Protein AF-R9KQ04-F1 (afdb_monomer)

Sequence (114 aa):
MGREFDDGAHILYVNEKYRGESEIGKLMHDFSCTNADDMNFSLMAERTKYLKEDQEGVQEMSKILEDLRNETDLAARTEIARFLLMEDFSYEKIAEGTKLPIEYIEELAGKDIF

pLDDT: mean 88.22, std 10.72, range [42.66, 96.81]

Radius of gyration: 23.92 Å; Cα contacts (8 Å, |Δi|>4): 82; chains: 1; bounding box: 55×25×56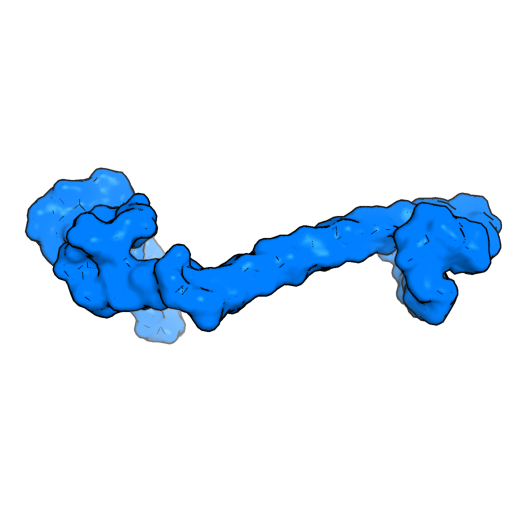 Å

Solvent-accessible surface area (backbone atoms only — not comparable to full-atom values): 6818 Å² total; per-residue (Å²): 131,86,80,81,62,96,77,83,65,86,83,79,91,75,70,69,83,46,74,50,94,49,73,70,17,44,49,32,44,39,78,72,50,86,53,38,90,78,38,78,50,66,73,58,17,54,54,46,36,36,46,68,71,33,72,68,32,34,47,57,54,48,46,55,55,51,51,53,50,52,50,53,52,48,52,53,33,49,50,52,40,52,56,42,53,76,69,70,53,55,61,69,59,42,19,66,76,47,71,45,58,55,70,56,51,53,51,54,69,69,50,76,95,123

Mean predicted aligned error: 9.77 Å

Nearest PDB structures (foldseek):
  2r0q-assembly1_F  TM=9.379E-01  e=3.843E+00  Staphylococcus aureus
  7bhy-assembly1_A  TM=5.920E-01  e=1.624E+00  Bacillus subtilis subsp. subtilis str. 168
  3frw-assembly2_D  TM=6.414E-01  e=2.884E+00  Blautia obeum ATCC 29174
  3g1c-assembly1_A-2  TM=5.516E-01  e=6.824E+00  Lachnospira eligens ATCC 27750

Secondary structure (DSSP, 8-state):
-PPP-TTS-------TT---SSHHHHHHHHHH---GGG-S-HHHHHHHHHHHHSHHHHHHHHHHHHHHHHHHHHHHHHHHHHHHHHTT--HHHHHHHHT--HHHHHHHHHS---

Foldseek 3Di:
DDDDPPPPDDDDDDDLPQCDPDPVNLVSVLVPDQALVPHDDVVSSVLSCCLPPNPVNVVVVVVVVVVVVVVVLVVVLLVQLVVVVVVVDDLVVSCVVSVNDSVVSVVSVVPDPD

Structure (mmCIF, N/CA/C/O backbone):
data_AF-R9KQ04-F1
#
_entry.id   AF-R9KQ04-F1
#
loop_
_atom_site.group_PDB
_atom_site.id
_atom_site.type_symbol
_atom_site.label_atom_id
_atom_site.label_alt_id
_atom_site.label_comp_id
_atom_site.label_asym_id
_atom_site.label_entity_id
_atom_site.label_seq_id
_atom_site.pdbx_PDB_ins_code
_atom_site.Cartn_x
_atom_site.Cartn_y
_atom_site.Cartn_z
_atom_site.occupancy
_atom_site.B_iso_or_equiv
_atom_site.auth_seq_id
_atom_site.auth_comp_id
_atom_site.auth_asym_id
_atom_site.auth_atom_id
_atom_site.pdbx_PDB_model_num
ATOM 1 N N . MET A 1 1 ? -33.933 12.713 -4.251 1.00 45.41 1 MET A N 1
ATOM 2 C CA . MET A 1 1 ? -33.802 11.460 -3.479 1.00 45.41 1 MET A CA 1
ATOM 3 C C . MET A 1 1 ? -32.961 10.495 -4.292 1.00 45.41 1 MET A C 1
ATOM 5 O O . MET A 1 1 ? -33.133 10.474 -5.506 1.00 45.41 1 MET A O 1
ATOM 9 N N . GLY A 1 2 ? -32.006 9.811 -3.653 1.00 56.38 2 GLY A N 1
ATOM 10 C CA . GLY A 1 2 ? -31.110 8.860 -4.317 1.00 56.38 2 GLY A CA 1
ATOM 11 C C . GLY A 1 2 ? -31.903 7.698 -4.907 1.00 56.38 2 GLY A C 1
ATOM 12 O O . GLY A 1 2 ? -32.819 7.197 -4.264 1.00 56.38 2 GLY A O 1
ATOM 13 N N . ARG A 1 3 ? -31.601 7.340 -6.156 1.00 62.09 3 ARG A N 1
ATOM 14 C CA . ARG A 1 3 ? -32.180 6.176 -6.828 1.00 62.09 3 ARG A CA 1
ATOM 15 C C . ARG A 1 3 ? -31.533 4.935 -6.208 1.00 62.09 3 ARG A C 1
ATOM 17 O O . ARG A 1 3 ? -30.311 4.912 -6.085 1.00 62.09 3 ARG A O 1
ATOM 24 N N . GLU A 1 4 ? -32.334 3.968 -5.782 1.00 65.69 4 GLU A N 1
ATOM 25 C CA . GLU A 1 4 ? -31.822 2.703 -5.252 1.00 65.69 4 GLU A CA 1
ATOM 26 C C . GLU A 1 4 ? -31.037 1.982 -6.355 1.00 65.69 4 GLU A C 1
ATOM 28 O O . GLU A 1 4 ? -31.469 1.940 -7.513 1.00 65.69 4 GLU A O 1
ATOM 33 N N . PHE A 1 5 ? -29.854 1.478 -6.008 1.00 67.81 5 PHE A N 1
ATOM 34 C CA . PHE A 1 5 ? -29.176 0.493 -6.833 1.00 67.81 5 PHE A CA 1
ATOM 35 C C . PHE A 1 5 ? -29.941 -0.812 -6.589 1.00 67.81 5 PHE A C 1
ATOM 37 O O . PHE A 1 5 ? -30.029 -1.279 -5.460 1.00 67.81 5 PHE A O 1
ATOM 44 N N . ASP A 1 6 ? -30.607 -1.339 -7.615 1.00 70.06 6 ASP A N 1
ATOM 45 C CA . ASP A 1 6 ? -31.422 -2.568 -7.554 1.00 70.06 6 ASP A CA 1
ATOM 46 C C . ASP A 1 6 ? -30.524 -3.823 -7.485 1.00 70.06 6 ASP A C 1
ATOM 48 O O . ASP A 1 6 ? -30.696 -4.798 -8.210 1.00 70.06 6 ASP A O 1
ATOM 52 N N . ASP A 1 7 ? -29.472 -3.748 -6.667 1.00 82.94 7 ASP A N 1
ATOM 53 C CA . ASP A 1 7 ? -28.453 -4.772 -6.439 1.00 82.94 7 ASP A CA 1
ATOM 54 C C . ASP A 1 7 ? -28.565 -5.393 -5.035 1.00 82.94 7 ASP A C 1
ATOM 56 O O . ASP A 1 7 ? -27.773 -6.260 -4.665 1.00 82.94 7 ASP A O 1
ATOM 60 N N . GLY A 1 8 ? -29.562 -4.969 -4.249 1.00 75.56 8 GLY A N 1
ATOM 61 C CA . GLY A 1 8 ? -29.762 -5.406 -2.869 1.00 75.56 8 GLY A CA 1
ATOM 62 C C . GLY A 1 8 ? -28.788 -4.776 -1.868 1.00 75.56 8 GLY A C 1
ATOM 63 O O . GLY A 1 8 ? -28.790 -5.171 -0.700 1.00 75.56 8 GLY A O 1
ATOM 64 N N . ALA A 1 9 ? -27.967 -3.805 -2.281 1.00 77.06 9 ALA A N 1
ATOM 65 C CA . ALA A 1 9 ? -27.077 -3.084 -1.386 1.00 77.06 9 ALA A CA 1
ATOM 66 C C . ALA A 1 9 ? -27.795 -1.900 -0.721 1.00 77.06 9 ALA A C 1
ATOM 68 O O . ALA A 1 9 ? -28.382 -1.029 -1.362 1.00 77.06 9 ALA A O 1
ATOM 69 N N . HIS A 1 10 ? -27.680 -1.812 0.603 1.00 76.88 10 HIS A N 1
ATOM 70 C CA . HIS A 1 10 ? -28.123 -0.646 1.364 1.00 76.88 10 HIS A CA 1
ATOM 71 C C . HIS A 1 10 ? -26.932 0.293 1.598 1.00 76.88 10 HIS A C 1
ATOM 73 O O . HIS A 1 10 ? -26.172 0.126 2.551 1.00 76.88 10 HIS A O 1
ATOM 79 N N . ILE A 1 11 ? -26.752 1.276 0.709 1.00 78.06 11 ILE A N 1
ATOM 80 C CA . ILE A 1 11 ? -25.636 2.234 0.772 1.00 78.06 11 ILE A CA 1
ATOM 81 C C . ILE A 1 11 ? -26.030 3.441 1.632 1.00 78.06 11 ILE A C 1
ATOM 83 O O . ILE A 1 11 ? -26.932 4.206 1.284 1.00 78.06 11 ILE A O 1
ATOM 87 N N . LEU A 1 12 ? -25.324 3.643 2.748 1.00 73.88 12 LEU A N 1
ATOM 88 C CA . LEU A 1 12 ? -25.474 4.815 3.611 1.00 73.88 12 LEU A CA 1
ATOM 89 C C . LEU A 1 12 ? -24.355 5.821 3.329 1.00 73.88 12 LEU A C 1
ATOM 91 O O . LEU A 1 12 ? -23.179 5.530 3.535 1.00 73.88 12 LEU A O 1
ATOM 95 N N . TYR A 1 13 ? -24.728 7.027 2.902 1.00 75.44 13 TYR A N 1
ATOM 96 C CA . TYR A 1 13 ? -23.793 8.142 2.774 1.00 75.44 13 TYR A CA 1
ATOM 97 C C . TYR A 1 13 ? -23.705 8.880 4.104 1.00 75.44 13 TYR A C 1
ATOM 99 O O . TYR A 1 13 ? -24.678 9.488 4.554 1.00 75.44 13 TYR A O 1
ATOM 107 N N . VAL A 1 14 ? -22.534 8.825 4.732 1.00 74.69 14 VAL A N 1
ATOM 108 C CA . VAL A 1 14 ? -22.279 9.453 6.029 1.00 74.69 14 VAL A CA 1
ATOM 109 C C . VAL A 1 14 ? -21.201 10.513 5.862 1.00 74.69 14 VAL A C 1
ATOM 111 O O . VAL A 1 14 ? -20.213 10.303 5.166 1.00 74.69 14 VAL A O 1
ATOM 114 N N . ASN A 1 15 ? -21.412 11.669 6.488 1.00 78.69 15 ASN A N 1
ATOM 115 C CA . ASN A 1 15 ? -20.414 12.727 6.538 1.00 78.69 15 ASN A CA 1
ATOM 116 C C . ASN A 1 15 ? -19.342 12.363 7.570 1.00 78.69 15 ASN A C 1
ATOM 118 O O . ASN A 1 15 ? -19.634 12.280 8.767 1.00 78.69 15 ASN A O 1
ATOM 122 N N . GLU A 1 16 ? -18.102 12.217 7.116 1.00 73.75 16 GLU A N 1
ATOM 123 C CA . GLU A 1 16 ? -16.959 11.866 7.948 1.00 73.75 16 GLU A CA 1
ATOM 124 C C . GLU A 1 16 ? -16.581 12.966 8.936 1.00 73.75 16 GLU A C 1
ATOM 126 O O . GLU A 1 16 ? -15.778 12.703 9.819 1.00 73.75 16 GLU A O 1
ATOM 131 N N . LYS A 1 17 ? -17.120 14.188 8.817 1.00 82.69 17 LYS A N 1
ATOM 1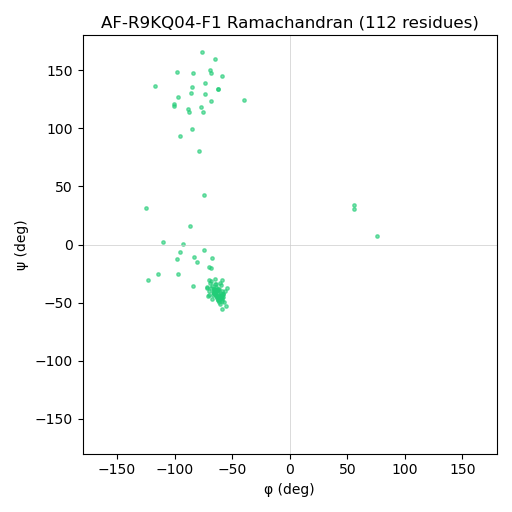32 C CA . LYS A 1 17 ? -16.894 15.305 9.757 1.00 82.69 17 LYS A CA 1
ATOM 133 C C . LYS A 1 17 ? -17.797 15.261 10.980 1.00 82.69 17 LYS A C 1
ATOM 135 O O . LYS A 1 17 ? -17.605 16.041 11.912 1.00 82.69 17 LYS A O 1
ATOM 140 N N . TYR A 1 18 ? -18.808 14.397 10.984 1.00 82.06 18 TYR A N 1
ATOM 141 C CA . TYR A 1 18 ? -19.680 14.259 12.138 1.00 82.06 18 TYR A CA 1
ATOM 142 C C . TYR A 1 18 ? -18.902 13.639 13.309 1.00 82.06 18 TYR A C 1
ATOM 144 O O . TYR A 1 18 ? -18.298 12.576 13.182 1.00 82.06 18 TYR A O 1
ATOM 152 N N . ARG A 1 19 ? -18.884 14.332 14.450 1.00 81.62 19 ARG A N 1
ATOM 153 C CA . ARG A 1 19 ? -18.166 13.944 15.680 1.00 81.62 19 ARG A CA 1
ATOM 154 C C . ARG A 1 19 ? -19.107 13.889 16.890 1.00 81.62 19 ARG A C 1
ATOM 156 O O . ARG A 1 19 ? -18.720 14.253 17.989 1.00 81.62 19 ARG A O 1
ATOM 163 N N . GLY A 1 20 ? -20.377 13.543 16.676 1.00 82.75 20 GLY A N 1
ATOM 164 C CA . GLY A 1 20 ? -21.339 13.436 17.776 1.00 82.75 20 GLY A CA 1
ATOM 165 C C . GLY A 1 20 ? -21.157 12.166 18.612 1.00 82.75 20 GLY A C 1
ATOM 166 O O . GLY A 1 20 ? -20.545 11.204 18.169 1.00 82.75 20 GLY A O 1
ATOM 167 N N . GLU A 1 21 ? -21.782 12.131 19.788 1.00 88.25 21 GLU A N 1
ATOM 168 C CA . GLU A 1 21 ? -21.658 11.034 20.771 1.00 88.25 21 GLU A CA 1
ATOM 169 C C . GLU A 1 21 ? -22.403 9.738 20.400 1.00 88.25 21 GLU A C 1
ATOM 171 O O . GLU A 1 21 ? -22.333 8.734 21.108 1.00 88.25 21 GLU A O 1
ATOM 176 N N . SER A 1 22 ? -23.162 9.743 19.303 1.00 90.69 22 SER A N 1
ATOM 177 C CA . SER A 1 22 ? -23.817 8.533 18.794 1.00 90.69 22 SER A CA 1
ATOM 178 C C . SER A 1 22 ? -22.794 7.491 18.327 1.00 90.69 22 SER A C 1
ATOM 180 O O . SER A 1 22 ? -21.690 7.849 17.924 1.00 90.69 22 SER A O 1
ATOM 182 N N . GLU A 1 23 ? -23.202 6.226 18.242 1.00 90.50 23 GLU A N 1
ATOM 183 C CA . GLU A 1 23 ? -22.351 5.141 17.729 1.00 90.50 23 GLU A CA 1
ATOM 184 C C . GLU A 1 23 ? -21.780 5.435 16.333 1.00 90.50 23 GLU A C 1
ATOM 186 O O . GLU A 1 23 ? -20.609 5.170 16.078 1.00 90.50 23 GLU A O 1
ATOM 191 N N . ILE A 1 24 ? -22.558 6.072 15.447 1.00 88.88 24 ILE A N 1
ATOM 192 C CA . ILE A 1 24 ? -22.052 6.474 14.127 1.00 88.88 24 ILE A CA 1
ATOM 193 C C . ILE A 1 24 ? -20.988 7.574 14.226 1.00 88.88 24 ILE A C 1
ATOM 195 O O . ILE A 1 24 ? -20.028 7.570 13.466 1.00 88.88 24 ILE A O 1
ATOM 199 N N . GLY A 1 25 ? -21.116 8.501 15.175 1.00 89.81 25 GLY A N 1
ATOM 200 C CA . GLY A 1 25 ? -20.129 9.560 15.385 1.00 89.81 25 GLY A CA 1
ATOM 201 C C . GLY A 1 25 ? -18.832 9.044 16.007 1.00 89.81 25 GLY A C 1
ATOM 202 O O . GLY A 1 25 ? -17.757 9.440 15.558 1.00 89.81 25 GLY A O 1
ATOM 203 N N . LYS A 1 26 ? -18.917 8.079 16.931 1.00 92.62 26 LYS A N 1
ATOM 204 C CA . LYS A 1 26 ? -17.757 7.317 17.424 1.00 92.62 26 LYS A CA 1
ATOM 205 C C . LYS A 1 26 ? -17.083 6.517 16.308 1.00 92.62 26 LYS A C 1
ATOM 207 O O . LYS A 1 26 ? -15.863 6.476 16.227 1.00 92.62 26 LYS A O 1
ATOM 212 N N . LEU A 1 27 ? -17.867 5.938 15.397 1.00 91.62 27 LEU A N 1
ATOM 213 C CA . LEU A 1 27 ? -17.320 5.191 14.265 1.00 91.62 27 LEU A CA 1
ATOM 214 C C . LEU A 1 27 ? -16.579 6.130 13.303 1.00 91.62 27 LEU A C 1
ATOM 216 O O . LEU A 1 27 ? -15.478 5.823 12.858 1.00 91.62 27 LEU A O 1
ATOM 220 N N . MET A 1 28 ? -17.156 7.301 13.014 1.00 91.12 28 MET A N 1
ATOM 221 C CA . MET A 1 28 ? -16.498 8.328 12.197 1.00 91.12 28 MET A CA 1
ATOM 222 C C . MET A 1 28 ? -15.235 8.884 12.866 1.00 91.12 28 MET A C 1
ATOM 224 O O . MET A 1 28 ? -14.277 9.214 12.167 1.00 91.12 28 MET A O 1
ATOM 228 N N . HIS A 1 29 ? -15.211 8.983 14.200 1.00 92.19 29 HIS A N 1
ATOM 229 C CA . HIS A 1 29 ? -13.992 9.288 14.946 1.00 92.19 29 HIS A CA 1
ATOM 230 C C . HIS A 1 29 ? -12.915 8.232 14.670 1.00 92.19 29 HIS A C 1
ATOM 232 O O . HIS A 1 29 ? -11.841 8.587 14.181 1.00 92.19 29 HIS A O 1
ATOM 238 N N . ASP A 1 30 ? -13.226 6.955 14.899 1.00 93.25 30 ASP A N 1
ATOM 239 C CA . ASP A 1 30 ? -12.268 5.852 14.786 1.00 93.25 30 ASP A CA 1
ATOM 240 C C . ASP A 1 30 ? -11.708 5.703 13.368 1.00 93.25 30 ASP A C 1
ATOM 242 O O . ASP A 1 30 ? -10.506 5.515 13.212 1.00 93.25 30 ASP A O 1
ATOM 246 N N . PHE A 1 31 ? -12.524 5.894 12.324 1.00 90.12 31 PHE A N 1
ATOM 247 C CA . PHE A 1 31 ? -12.038 5.906 10.936 1.00 90.12 31 PHE A CA 1
ATOM 248 C C . PHE A 1 31 ? -10.979 6.981 10.659 1.00 90.12 31 PHE A C 1
ATOM 250 O O . PHE A 1 31 ? -10.129 6.796 9.790 1.00 90.12 31 PHE A O 1
ATOM 257 N N . SER A 1 32 ? -11.033 8.108 11.371 1.00 88.56 32 SER A N 1
ATOM 258 C CA . SER A 1 32 ? -10.045 9.187 11.259 1.00 88.56 32 SER A CA 1
ATOM 259 C C . SER A 1 32 ? -8.924 9.109 12.297 1.00 88.56 32 SER A C 1
ATOM 261 O O . SER A 1 32 ? -7.985 9.903 12.239 1.00 88.56 32 SER A O 1
ATOM 263 N N . CYS A 1 33 ? -9.018 8.187 13.256 1.00 91.31 33 CYS A N 1
ATOM 264 C CA . CYS A 1 33 ? -8.081 8.096 14.360 1.00 91.31 33 CYS A CA 1
ATOM 265 C C . CYS A 1 33 ? -6.848 7.284 13.952 1.00 91.31 33 CYS A C 1
ATOM 267 O O . CYS A 1 33 ? -6.933 6.238 13.308 1.00 91.31 33 CYS A O 1
ATOM 269 N N . THR A 1 34 ? -5.664 7.775 14.310 1.00 91.12 34 THR A N 1
ATOM 270 C CA . THR A 1 34 ? -4.408 7.099 13.978 1.00 91.12 34 THR A CA 1
ATOM 271 C C . THR A 1 34 ? -3.873 6.234 15.105 1.00 91.12 34 THR A C 1
ATOM 273 O O . THR A 1 34 ? -3.124 5.303 14.811 1.00 91.12 34 THR A O 1
ATOM 276 N N . ASN A 1 35 ? -4.234 6.549 16.345 1.00 94.31 35 ASN A N 1
ATOM 277 C CA . ASN A 1 35 ? -3.794 5.852 17.542 1.00 94.31 35 ASN A CA 1
ATOM 278 C C . ASN A 1 35 ? -4.860 4.836 17.967 1.00 94.31 35 ASN A C 1
ATOM 280 O O . ASN A 1 35 ? -6.023 5.199 18.121 1.00 94.31 35 ASN A O 1
ATOM 284 N N . ALA A 1 36 ? -4.468 3.576 18.148 1.00 94.94 36 ALA A N 1
ATOM 285 C CA . ALA A 1 36 ? -5.390 2.518 18.545 1.00 94.94 36 ALA A CA 1
ATOM 286 C C . ALA A 1 36 ? -5.963 2.741 19.954 1.00 94.94 36 ALA A C 1
ATOM 288 O O . ALA A 1 36 ? -7.132 2.439 20.183 1.00 94.94 36 ALA A O 1
ATOM 289 N N . ASP A 1 37 ? -5.174 3.312 20.868 1.00 96.12 37 ASP A N 1
ATOM 290 C CA . ASP A 1 37 ? -5.587 3.533 22.261 1.00 96.12 37 ASP A CA 1
ATOM 291 C C . ASP A 1 37 ? -6.672 4.616 22.401 1.00 96.12 37 ASP A C 1
ATOM 293 O O . ASP A 1 37 ? -7.393 4.648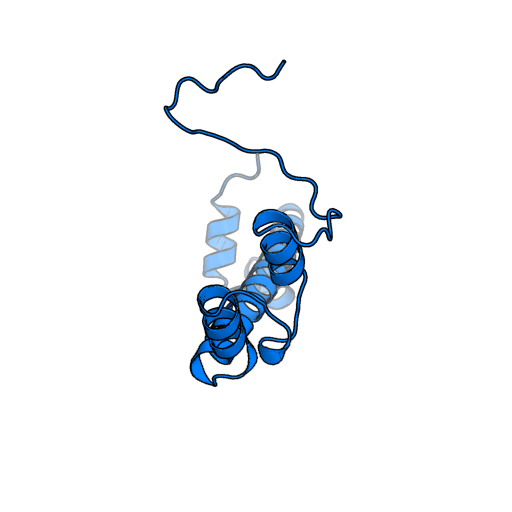 23.396 1.00 96.12 37 ASP A O 1
ATOM 297 N N . ASP A 1 38 ? -6.819 5.475 21.388 1.00 95.56 38 ASP A N 1
ATOM 298 C CA . ASP A 1 38 ? -7.817 6.547 21.362 1.00 95.56 38 ASP A CA 1
ATOM 299 C C . ASP A 1 38 ? -9.128 6.116 20.667 1.00 95.56 38 ASP A C 1
ATOM 301 O O . ASP A 1 38 ? -10.049 6.919 20.536 1.00 95.56 38 ASP A O 1
ATOM 305 N N . MET A 1 39 ? -9.234 4.871 20.184 1.00 95.81 39 MET A N 1
ATOM 306 C CA . MET A 1 39 ? -10.417 4.378 19.463 1.00 95.81 39 MET A CA 1
ATOM 307 C C . MET A 1 39 ? -11.531 3.889 20.400 1.00 95.81 39 MET A C 1
ATOM 309 O O . MET A 1 39 ? -11.287 3.326 21.464 1.00 95.81 39 MET A O 1
ATOM 313 N N . ASN A 1 40 ? -12.783 4.063 19.974 1.00 95.75 40 ASN A N 1
ATOM 314 C CA . ASN A 1 40 ? -13.977 3.681 20.729 1.00 95.75 40 ASN A CA 1
ATOM 315 C C . ASN A 1 40 ? -14.350 2.203 20.546 1.00 95.75 40 ASN A C 1
ATOM 317 O O . ASN A 1 40 ? -14.853 1.570 21.475 1.00 95.75 40 ASN A O 1
ATOM 321 N N . PHE A 1 41 ? -14.151 1.654 19.345 1.00 96.25 41 PHE A N 1
ATOM 322 C CA . PHE A 1 41 ? -14.521 0.285 18.999 1.00 96.25 41 PHE A CA 1
ATOM 323 C C . PHE A 1 41 ? -13.306 -0.638 19.047 1.00 96.25 41 PHE A C 1
ATOM 325 O O . PHE A 1 41 ? -12.357 -0.475 18.280 1.00 96.25 41 PHE A O 1
ATOM 332 N N . SER A 1 42 ? -13.371 -1.676 19.886 1.00 96.50 42 SER A N 1
ATOM 333 C CA . SER A 1 42 ? -12.270 -2.635 20.066 1.00 96.50 42 SER A CA 1
ATOM 334 C C . SER A 1 42 ? -11.832 -3.292 18.758 1.00 96.50 42 SER A C 1
ATOM 336 O O . SER A 1 42 ? -10.640 -3.403 18.508 1.00 96.50 42 SER A O 1
ATOM 338 N N . LEU A 1 43 ? -12.776 -3.639 17.876 1.00 95.44 43 LEU A N 1
ATOM 339 C CA . LEU A 1 43 ? -12.468 -4.210 16.562 1.00 95.44 43 LEU A CA 1
ATOM 340 C C . LEU A 1 43 ? -11.572 -3.282 15.721 1.00 95.44 43 LEU A C 1
ATOM 342 O O . LEU A 1 43 ? -10.628 -3.742 15.079 1.00 95.44 43 LEU A O 1
ATOM 346 N N . MET A 1 44 ? -11.861 -1.978 15.730 1.00 95.00 44 MET A N 1
ATOM 347 C CA . MET A 1 44 ? -11.062 -0.976 15.019 1.00 95.00 44 MET A CA 1
ATOM 348 C C . MET A 1 44 ? -9.699 -0.785 15.689 1.00 95.00 44 MET A C 1
ATOM 350 O O . MET A 1 44 ? -8.678 -0.754 14.998 1.00 95.00 44 MET A O 1
ATOM 354 N N . ALA A 1 45 ? -9.683 -0.710 17.022 1.00 96.81 45 ALA A N 1
ATOM 355 C CA . ALA A 1 45 ? -8.472 -0.546 17.819 1.00 96.81 45 ALA A CA 1
ATOM 356 C C . ALA A 1 45 ? -7.494 -1.711 17.605 1.00 96.81 45 ALA A C 1
ATOM 358 O O . ALA A 1 45 ? -6.337 -1.496 17.254 1.00 96.81 45 ALA A O 1
ATOM 359 N N . GLU A 1 46 ? -7.972 -2.950 17.733 1.00 96.19 46 GLU A N 1
ATOM 360 C CA . GLU A 1 46 ? -7.182 -4.171 17.558 1.00 96.19 46 GLU A CA 1
ATOM 361 C C . GLU A 1 46 ? -6.589 -4.257 16.151 1.00 96.19 46 GLU A C 1
ATOM 363 O O . GLU A 1 46 ? -5.390 -4.503 15.996 1.00 96.19 46 GLU A O 1
ATOM 368 N N . ARG A 1 47 ? -7.395 -3.993 15.112 1.00 94.81 47 ARG A N 1
ATOM 369 C CA . ARG A 1 47 ? -6.901 -4.025 13.730 1.00 94.81 47 ARG A CA 1
ATOM 370 C C . ARG A 1 47 ? -5.880 -2.920 13.468 1.00 94.81 47 ARG A C 1
ATOM 372 O O . ARG A 1 47 ? -4.877 -3.175 12.807 1.00 94.81 47 ARG A O 1
ATOM 379 N N . THR A 1 48 ? -6.110 -1.718 13.995 1.00 94.94 48 THR A N 1
ATOM 380 C CA . THR A 1 48 ? -5.175 -0.590 13.870 1.00 94.94 48 THR A CA 1
ATOM 381 C C . THR A 1 48 ? -3.857 -0.890 14.562 1.00 94.94 48 THR A C 1
ATOM 383 O O . THR A 1 48 ? -2.800 -0.657 13.980 1.00 94.94 48 THR A O 1
ATOM 386 N N . LYS A 1 49 ? -3.915 -1.456 15.768 1.00 95.38 49 LYS A N 1
ATOM 387 C CA . LYS A 1 49 ? -2.740 -1.857 16.533 1.00 95.38 49 LYS A CA 1
ATOM 388 C C . LYS A 1 49 ? -1.926 -2.909 15.793 1.00 95.38 49 LYS A C 1
ATOM 390 O O . LYS A 1 49 ? -0.727 -2.732 15.621 1.00 95.38 49 LYS A O 1
ATOM 395 N N . TYR A 1 50 ? -2.576 -3.951 15.277 1.00 95.00 50 TYR A N 1
ATOM 396 C CA . TYR A 1 50 ? -1.906 -4.952 14.448 1.00 95.00 50 TYR A CA 1
ATOM 397 C C . TYR A 1 50 ? -1.202 -4.303 13.245 1.00 95.00 50 TYR A C 1
ATOM 399 O O . TYR A 1 50 ? -0.003 -4.460 13.066 1.00 95.00 50 TYR A O 1
ATOM 407 N N . LEU A 1 51 ? -1.905 -3.493 12.453 1.00 92.38 51 LEU A N 1
ATOM 408 C CA . LEU A 1 51 ? -1.328 -2.918 11.231 1.00 92.38 51 LEU A CA 1
ATOM 409 C C . LEU A 1 51 ? -0.216 -1.880 11.478 1.00 92.38 51 LEU A C 1
ATOM 411 O O . LEU A 1 51 ? 0.543 -1.589 10.554 1.00 92.38 51 LEU A O 1
ATOM 415 N N . LYS A 1 52 ? -0.136 -1.282 12.674 1.00 90.62 52 LYS A N 1
ATOM 416 C CA . LYS A 1 52 ? 0.791 -0.171 12.967 1.00 90.62 52 LYS A CA 1
ATOM 417 C C . LYS A 1 52 ? 1.880 -0.479 1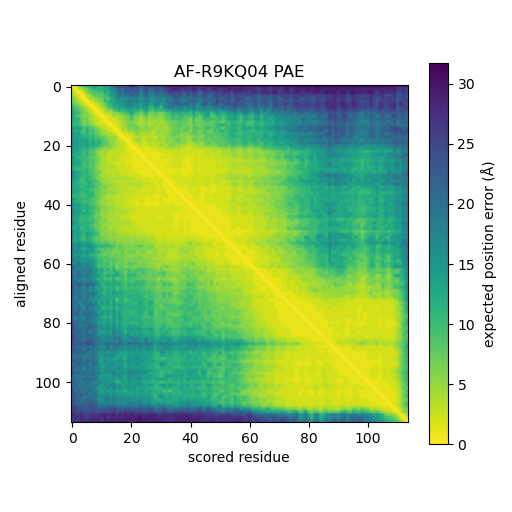3.987 1.00 90.62 52 LYS A C 1
ATOM 419 O O . LYS A 1 52 ? 2.907 0.192 13.966 1.00 90.62 52 LYS A O 1
ATOM 424 N N . GLU A 1 53 ? 1.657 -1.432 14.881 1.00 91.88 53 GLU A N 1
ATOM 425 C CA . GLU A 1 53 ? 2.554 -1.721 16.005 1.00 91.88 53 GLU A CA 1
ATOM 426 C C . GLU A 1 53 ? 3.038 -3.170 16.012 1.00 91.88 53 GLU A C 1
ATOM 428 O O . GLU A 1 53 ? 4.149 -3.434 16.471 1.00 91.88 53 GLU A O 1
ATOM 433 N N . ASP A 1 54 ? 2.235 -4.109 15.505 1.00 94.38 54 ASP A N 1
ATOM 434 C CA . ASP A 1 54 ? 2.661 -5.499 15.383 1.00 94.38 54 ASP A CA 1
ATOM 435 C C . ASP A 1 54 ? 3.672 -5.661 14.241 1.00 94.38 54 ASP A C 1
ATOM 437 O O . ASP A 1 54 ? 3.530 -5.077 13.166 1.00 94.38 54 ASP A O 1
ATOM 441 N N . GLN A 1 55 ? 4.712 -6.463 14.469 1.00 91.88 55 GLN A N 1
ATOM 442 C CA . GLN A 1 55 ? 5.801 -6.617 13.510 1.00 91.88 55 GLN A CA 1
ATOM 443 C C . GLN A 1 55 ? 5.324 -7.208 12.174 1.00 91.88 55 GLN A C 1
ATOM 445 O O . GLN A 1 55 ? 5.794 -6.768 11.124 1.00 91.88 55 GLN A O 1
ATOM 450 N N . GLU A 1 56 ? 4.409 -8.180 12.193 1.00 91.75 56 GLU A N 1
ATOM 451 C CA . GLU A 1 56 ? 3.885 -8.797 10.971 1.00 91.75 56 GLU A CA 1
ATOM 452 C C . GLU A 1 56 ? 2.973 -7.817 10.227 1.00 91.75 56 GLU A C 1
ATOM 454 O O . GLU A 1 56 ? 3.126 -7.615 9.019 1.00 91.75 56 GLU A O 1
ATOM 459 N N . GLY A 1 57 ? 2.089 -7.127 10.953 1.00 90.94 57 GLY A N 1
ATOM 460 C CA . GLY A 1 57 ? 1.202 -6.124 10.362 1.00 90.94 57 GLY A CA 1
ATOM 461 C C . GLY A 1 57 ? 1.952 -4.925 9.770 1.00 90.94 57 GLY A C 1
ATOM 462 O O . GLY A 1 57 ? 1.620 -4.461 8.677 1.00 90.94 57 GLY A O 1
ATOM 463 N N . VAL A 1 58 ? 3.022 -4.463 10.421 1.00 91.00 58 VAL A N 1
ATOM 464 C CA . VAL A 1 58 ? 3.885 -3.393 9.895 1.00 91.00 58 VAL A CA 1
ATOM 465 C C . VAL A 1 58 ? 4.616 -3.836 8.629 1.00 91.00 58 VAL A C 1
ATOM 467 O O . VAL A 1 58 ? 4.764 -3.039 7.698 1.00 91.00 58 VAL A O 1
ATOM 470 N N . GLN A 1 59 ? 5.060 -5.094 8.555 1.00 91.44 59 GLN A N 1
ATOM 471 C CA . GLN A 1 59 ? 5.670 -5.636 7.339 1.00 91.44 59 GLN A CA 1
ATOM 472 C C . GLN A 1 59 ? 4.667 -5.697 6.185 1.00 91.44 59 GLN A C 1
ATOM 474 O O . GLN A 1 59 ? 5.007 -5.297 5.072 1.00 91.44 59 GLN A O 1
ATOM 479 N N . GLU A 1 60 ? 3.431 -6.127 6.448 1.00 91.12 60 GLU A N 1
ATOM 480 C CA . GLU A 1 60 ? 2.347 -6.143 5.459 1.00 91.12 60 GLU A CA 1
ATOM 481 C C . GLU A 1 60 ? 2.104 -4.737 4.886 1.00 91.12 60 GLU A C 1
ATOM 483 O O . GLU A 1 60 ? 2.126 -4.544 3.669 1.00 91.12 60 GLU A O 1
ATOM 488 N N . MET A 1 61 ? 1.974 -3.732 5.757 1.00 87.81 61 MET A N 1
ATOM 489 C CA . MET A 1 61 ? 1.774 -2.341 5.339 1.00 87.81 61 MET A CA 1
ATOM 490 C C . MET A 1 61 ? 2.982 -1.755 4.600 1.00 87.81 61 MET A C 1
ATOM 492 O O . MET A 1 61 ? 2.812 -1.012 3.632 1.00 87.81 61 MET A O 1
ATOM 496 N N . SER A 1 62 ? 4.200 -2.094 5.029 1.00 87.81 62 SER A N 1
ATOM 497 C CA . SER A 1 62 ? 5.432 -1.627 4.381 1.00 87.81 62 SER A CA 1
ATOM 498 C C . SER A 1 62 ? 5.570 -2.206 2.976 1.00 87.81 62 SER A C 1
ATOM 500 O O . SER A 1 62 ? 5.905 -1.478 2.042 1.00 87.81 62 SER A O 1
ATOM 502 N N . LYS A 1 63 ? 5.229 -3.487 2.803 1.00 92.19 63 LYS A N 1
ATOM 503 C CA . LYS A 1 63 ? 5.269 -4.163 1.508 1.00 92.19 63 LYS A CA 1
ATOM 504 C C . LYS A 1 63 ? 4.354 -3.493 0.486 1.00 92.19 63 LYS A C 1
ATOM 506 O O . LYS A 1 63 ? 4.777 -3.286 -0.641 1.00 92.19 63 LYS A O 1
ATOM 511 N N . ILE A 1 64 ? 3.148 -3.083 0.881 1.00 89.81 64 ILE A N 1
ATOM 512 C CA . ILE A 1 64 ? 2.214 -2.385 -0.021 1.00 89.81 64 ILE A CA 1
ATOM 513 C C . ILE A 1 64 ? 2.847 -1.104 -0.588 1.00 89.81 64 ILE A C 1
ATOM 515 O O . ILE A 1 64 ? 2.725 -0.818 -1.779 1.00 89.81 64 ILE A O 1
ATOM 519 N N . LEU A 1 65 ? 3.543 -0.332 0.253 1.00 85.50 65 LEU A N 1
ATOM 520 C CA . LEU A 1 65 ? 4.214 0.890 -0.188 1.00 85.50 65 LEU A CA 1
ATOM 521 C C . LEU A 1 65 ? 5.420 0.589 -1.088 1.00 85.50 65 LEU A C 1
ATOM 523 O O . LEU A 1 65 ? 5.650 1.298 -2.068 1.00 85.50 65 LEU A O 1
ATOM 527 N N . GLU A 1 66 ? 6.194 -0.442 -0.755 1.00 90.25 66 GLU A N 1
ATOM 528 C CA . GLU A 1 66 ? 7.323 -0.888 -1.572 1.00 90.25 66 GLU A CA 1
ATOM 529 C C . GLU A 1 66 ? 6.871 -1.391 -2.943 1.00 90.25 66 GLU A C 1
ATOM 531 O O . GLU A 1 66 ? 7.466 -1.001 -3.947 1.00 90.25 66 GLU A O 1
ATOM 536 N N . ASP A 1 67 ? 5.803 -2.184 -2.996 1.00 93.25 67 ASP A N 1
ATOM 537 C CA . ASP A 1 67 ? 5.209 -2.699 -4.227 1.00 93.25 67 ASP A CA 1
ATOM 538 C C . ASP A 1 67 ? 4.708 -1.538 -5.097 1.00 93.25 67 ASP A C 1
ATOM 540 O O . ASP A 1 67 ? 5.108 -1.442 -6.255 1.00 93.25 67 ASP A O 1
ATOM 544 N N . LEU A 1 68 ? 3.969 -0.575 -4.526 1.00 90.69 68 LEU A N 1
ATOM 545 C CA . LEU A 1 68 ? 3.541 0.626 -5.254 1.00 90.69 68 LEU A CA 1
ATOM 546 C C . LEU A 1 68 ? 4.737 1.419 -5.799 1.00 90.69 68 LEU A C 1
ATOM 548 O O . LEU A 1 68 ? 4.731 1.838 -6.956 1.00 90.69 68 LEU A O 1
ATOM 552 N N . ARG A 1 69 ? 5.786 1.620 -4.990 1.00 89.25 69 ARG A N 1
ATOM 553 C CA . ARG A 1 69 ? 7.008 2.294 -5.451 1.00 89.25 69 ARG A CA 1
ATOM 554 C C . ARG A 1 69 ? 7.614 1.539 -6.631 1.00 89.25 69 ARG A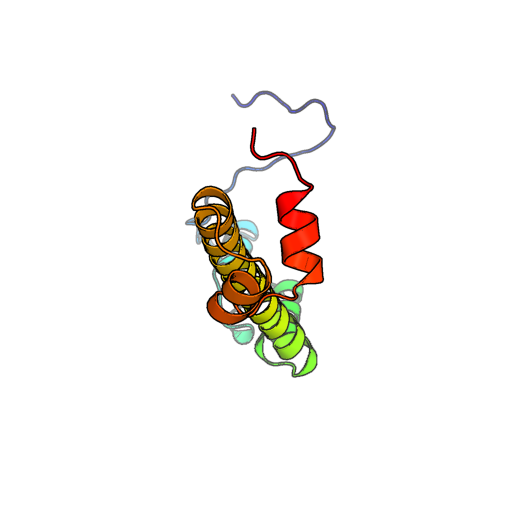 C 1
ATOM 556 O O . ARG A 1 69 ? 7.916 2.161 -7.643 1.00 89.25 69 ARG A O 1
ATOM 563 N N . ASN A 1 70 ? 7.760 0.222 -6.522 1.00 92.00 70 ASN A N 1
ATOM 564 C CA . ASN A 1 70 ? 8.340 -0.614 -7.569 1.00 92.00 70 ASN A CA 1
ATOM 565 C C . ASN A 1 70 ? 7.497 -0.589 -8.855 1.00 92.00 70 ASN A C 1
ATOM 567 O O . ASN A 1 70 ? 8.062 -0.489 -9.942 1.00 92.00 70 ASN A O 1
ATOM 571 N N . GLU A 1 71 ? 6.167 -0.614 -8.744 1.00 92.19 71 GLU A N 1
ATOM 572 C CA . GLU A 1 71 ? 5.244 -0.484 -9.875 1.00 92.19 71 GLU A CA 1
ATOM 573 C C . GLU A 1 71 ? 5.373 0.881 -10.557 1.00 92.19 71 GLU A C 1
ATOM 575 O O . GLU A 1 71 ? 5.467 0.949 -11.783 1.00 92.19 71 GLU A O 1
ATOM 580 N N . THR A 1 72 ? 5.439 1.972 -9.786 1.00 92.50 72 THR A N 1
ATOM 581 C CA . THR A 1 72 ? 5.614 3.322 -10.349 1.00 92.50 72 THR A CA 1
ATOM 582 C C . THR A 1 72 ? 6.972 3.498 -11.031 1.00 92.50 72 THR A C 1
ATOM 584 O O . THR A 1 72 ? 7.040 4.045 -12.134 1.00 92.50 72 THR A O 1
ATOM 587 N N . ASP A 1 73 ? 8.043 2.976 -10.428 1.00 93.88 73 ASP A N 1
ATOM 588 C CA . ASP A 1 73 ? 9.390 2.961 -11.001 1.00 93.88 73 ASP A CA 1
ATOM 589 C C . ASP A 1 73 ? 9.429 2.157 -12.306 1.00 93.88 73 ASP A C 1
ATOM 591 O O . ASP A 1 73 ? 10.012 2.601 -13.300 1.00 93.88 73 ASP A O 1
ATOM 595 N N . LEU A 1 74 ? 8.796 0.979 -12.318 1.00 93.56 74 LEU A N 1
ATOM 596 C CA . LEU A 1 74 ? 8.686 0.136 -13.502 1.00 93.56 74 LEU A CA 1
ATOM 597 C C . LEU A 1 74 ? 7.901 0.853 -14.600 1.00 93.56 74 LEU A C 1
ATOM 599 O O . LEU A 1 74 ? 8.376 0.915 -15.731 1.00 93.56 74 LEU 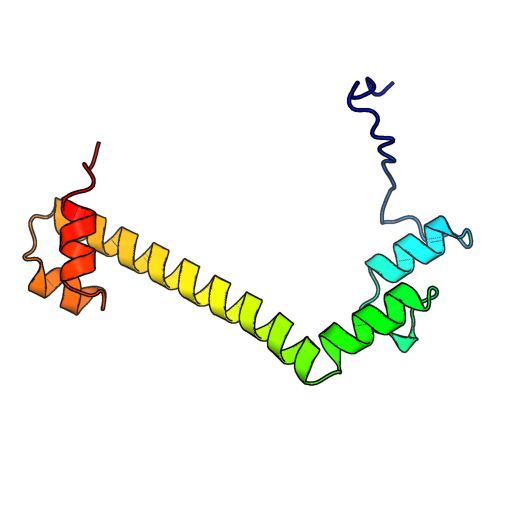A O 1
ATOM 603 N N . ALA A 1 75 ? 6.748 1.446 -14.283 1.00 93.88 75 ALA A N 1
ATOM 604 C CA . ALA A 1 75 ? 5.933 2.184 -15.243 1.00 93.88 75 ALA A CA 1
ATOM 605 C C . ALA A 1 75 ? 6.710 3.349 -15.879 1.00 93.88 75 ALA A C 1
ATOM 607 O O . ALA A 1 75 ? 6.686 3.502 -17.101 1.00 93.88 75 ALA A O 1
ATOM 608 N N . ALA A 1 76 ? 7.460 4.114 -15.079 1.00 94.38 76 ALA A N 1
ATOM 609 C CA . ALA A 1 76 ? 8.288 5.213 -15.570 1.00 94.38 76 ALA A CA 1
ATOM 610 C C . ALA A 1 76 ? 9.404 4.726 -16.509 1.00 94.38 76 ALA A C 1
ATOM 612 O O . ALA A 1 76 ? 9.589 5.274 -17.595 1.00 94.38 76 ALA A O 1
ATOM 613 N N . ARG A 1 77 ? 10.125 3.661 -16.132 1.00 95.44 77 ARG A N 1
ATOM 614 C CA . ARG A 1 77 ? 11.173 3.062 -16.982 1.00 95.44 77 ARG A CA 1
ATOM 615 C C . ARG A 1 77 ? 10.599 2.480 -18.267 1.00 95.44 77 ARG A C 1
ATOM 617 O O . ARG A 1 77 ? 11.222 2.597 -19.316 1.00 95.44 77 ARG A O 1
ATOM 624 N N . THR A 1 78 ? 9.410 1.894 -18.187 1.00 94.81 78 THR A N 1
ATOM 625 C CA . THR A 1 78 ? 8.689 1.337 -19.336 1.00 94.81 78 THR A CA 1
ATOM 626 C C . THR A 1 78 ? 8.274 2.442 -20.308 1.00 94.81 78 THR A C 1
ATOM 628 O O . THR A 1 78 ? 8.393 2.268 -21.516 1.00 94.81 78 THR A O 1
ATOM 631 N N . GLU A 1 79 ? 7.838 3.601 -19.809 1.00 95.06 79 GLU A N 1
ATOM 632 C CA . GLU A 1 79 ? 7.521 4.755 -20.657 1.00 95.06 79 GLU A CA 1
ATOM 633 C C . GLU A 1 79 ? 8.762 5.305 -21.365 1.00 95.06 79 GLU A C 1
ATOM 635 O O . GLU A 1 79 ? 8.735 5.554 -22.569 1.00 95.06 79 GLU A O 1
ATOM 640 N N . ILE A 1 80 ? 9.884 5.408 -20.648 1.00 94.56 80 ILE A N 1
ATOM 641 C CA . ILE A 1 80 ? 11.166 5.795 -21.251 1.00 94.56 80 ILE A CA 1
ATOM 642 C C . ILE A 1 80 ? 11.590 4.769 -22.310 1.00 94.56 80 ILE A C 1
ATOM 644 O O . ILE A 1 80 ? 12.017 5.156 -23.394 1.00 94.56 80 ILE A O 1
ATOM 648 N N . ALA A 1 81 ? 11.446 3.470 -2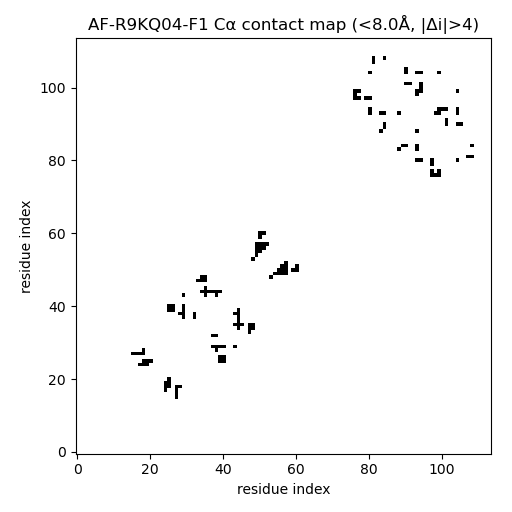2.033 1.00 95.31 81 ALA A N 1
ATOM 649 C CA . ALA A 1 81 ? 11.754 2.416 -22.995 1.00 95.31 81 ALA A CA 1
ATOM 650 C C . ALA A 1 81 ? 10.906 2.532 -24.267 1.00 95.31 81 ALA A C 1
ATOM 652 O O . ALA A 1 81 ? 11.456 2.446 -25.361 1.00 95.31 81 ALA A O 1
ATOM 653 N N . ARG A 1 82 ? 9.597 2.792 -24.138 1.00 93.56 82 ARG A N 1
ATOM 654 C CA . ARG A 1 82 ? 8.705 3.041 -25.282 1.00 93.56 82 ARG A CA 1
ATOM 655 C C . ARG A 1 82 ? 9.169 4.226 -26.121 1.00 93.56 82 ARG A C 1
ATOM 657 O O . ARG A 1 82 ? 9.250 4.104 -27.337 1.00 93.56 82 ARG A O 1
ATOM 664 N N . PHE A 1 83 ? 9.512 5.342 -25.480 1.00 93.94 83 PHE A N 1
ATOM 665 C CA . PHE A 1 83 ? 10.036 6.512 -26.181 1.00 93.94 83 PHE A CA 1
ATOM 666 C C . PHE A 1 83 ? 11.332 6.190 -26.943 1.00 93.94 83 PHE A C 1
ATOM 668 O O . PHE A 1 83 ? 11.463 6.529 -28.112 1.00 93.94 83 PHE A O 1
ATOM 675 N N . LEU A 1 84 ? 12.275 5.479 -26.319 1.00 93.94 84 LEU A N 1
ATOM 676 C CA . LEU A 1 84 ? 13.534 5.110 -26.975 1.00 93.94 84 LEU A CA 1
ATOM 677 C C . LEU A 1 84 ? 13.347 4.094 -28.114 1.00 93.94 84 LEU A C 1
ATOM 679 O O . LEU A 1 84 ? 14.105 4.132 -29.081 1.00 93.94 84 LEU A O 1
ATOM 683 N N . LEU A 1 85 ? 12.346 3.211 -28.018 1.00 93.31 85 LEU A N 1
ATOM 684 C CA . LEU A 1 85 ? 11.958 2.309 -29.108 1.00 93.31 85 LEU A CA 1
ATOM 685 C C . LEU A 1 85 ? 11.420 3.089 -30.315 1.00 93.31 85 LEU A C 1
ATOM 687 O O . LEU A 1 85 ? 11.752 2.743 -31.442 1.00 93.31 85 LEU A O 1
ATOM 691 N N . MET A 1 86 ? 10.634 4.150 -30.091 1.00 90.69 86 MET A N 1
ATOM 692 C CA . MET A 1 86 ? 10.147 5.027 -31.169 1.00 90.69 86 MET A CA 1
ATOM 693 C C . MET A 1 86 ? 11.279 5.783 -31.876 1.00 90.69 86 MET A C 1
ATOM 695 O O . MET A 1 86 ? 11.167 6.087 -33.058 1.00 90.69 86 MET A O 1
ATOM 699 N N . GLU A 1 87 ? 12.367 6.075 -31.163 1.00 92.25 87 GLU A N 1
ATOM 700 C CA . GLU A 1 87 ? 13.568 6.725 -31.701 1.00 92.25 87 GLU A CA 1
ATOM 701 C C . GLU A 1 87 ? 14.573 5.715 -32.312 1.00 92.25 87 GLU A C 1
ATOM 703 O O . GLU A 1 87 ? 15.743 6.049 -32.513 1.00 92.25 87 GLU A O 1
ATOM 708 N N . ASP A 1 88 ? 14.145 4.473 -32.587 1.00 90.00 88 ASP A N 1
ATOM 709 C CA . ASP A 1 88 ? 14.925 3.404 -33.235 1.00 90.00 88 ASP A CA 1
ATOM 710 C C . ASP A 1 88 ? 16.262 3.053 -32.532 1.00 90.00 88 ASP A C 1
ATOM 712 O O . ASP A 1 88 ? 17.242 2.633 -33.162 1.00 90.00 88 ASP A O 1
ATOM 716 N N . PHE A 1 89 ? 16.343 3.199 -31.201 1.00 92.69 89 PHE A N 1
ATOM 717 C CA . PHE A 1 89 ? 17.510 2.738 -30.436 1.00 92.69 89 PHE A CA 1
ATOM 718 C C . PHE A 1 89 ? 17.592 1.200 -30.392 1.00 92.69 89 PHE A C 1
ATOM 720 O O . PHE A 1 89 ? 16.582 0.500 -30.382 1.00 92.69 89 PHE A O 1
ATOM 727 N N . SER A 1 90 ? 18.814 0.652 -30.302 1.00 95.69 90 SER A N 1
ATOM 728 C CA . SER A 1 90 ? 18.998 -0.802 -30.156 1.00 95.69 90 SER A CA 1
ATOM 729 C C . SER A 1 90 ? 18.514 -1.295 -28.791 1.00 95.69 90 SER A C 1
ATOM 731 O O . SER A 1 90 ? 18.654 -0.594 -27.783 1.00 95.69 90 SER A O 1
ATOM 733 N N . TYR A 1 91 ? 17.994 -2.522 -28.737 1.00 95.06 91 TYR A N 1
ATOM 734 C CA . TYR A 1 91 ? 17.401 -3.079 -27.518 1.00 95.06 91 TYR A CA 1
ATOM 735 C C . TYR A 1 91 ? 18.404 -3.157 -26.365 1.00 95.06 91 TYR A C 1
ATOM 737 O O . TYR A 1 91 ? 18.041 -2.897 -25.221 1.00 95.06 91 TYR A O 1
ATOM 745 N N . GLU A 1 92 ? 19.684 -3.402 -26.654 1.00 95.69 92 GLU A N 1
ATOM 746 C CA . GLU A 1 92 ? 20.746 -3.438 -25.647 1.00 95.69 92 GLU A CA 1
ATOM 747 C C . GLU A 1 92 ? 20.957 -2.066 -24.998 1.00 95.69 92 GLU A C 1
ATOM 749 O O . GLU A 1 92 ? 21.086 -1.973 -23.778 1.00 95.69 92 GLU A O 1
ATOM 754 N N . LYS A 1 93 ? 20.939 -0.987 -25.794 1.00 95.06 93 LYS A N 1
ATOM 755 C CA . LYS A 1 93 ? 21.081 0.384 -25.279 1.00 95.06 93 LYS A CA 1
ATOM 756 C C . LYS A 1 93 ? 19.867 0.808 -24.462 1.00 95.06 93 LYS A C 1
ATOM 758 O O . LYS A 1 93 ? 20.016 1.508 -23.461 1.00 95.06 93 LYS A O 1
ATOM 763 N N . ILE A 1 94 ? 18.672 0.392 -24.876 1.00 96.19 94 ILE A N 1
ATOM 764 C CA . ILE A 1 94 ? 17.433 0.676 -24.144 1.00 96.19 94 ILE A CA 1
ATOM 765 C C . ILE A 1 94 ? 17.434 -0.069 -22.808 1.00 96.19 94 ILE A C 1
ATOM 767 O O . ILE A 1 94 ? 17.171 0.544 -21.772 1.00 96.19 94 ILE A O 1
ATOM 771 N N . ALA A 1 95 ? 17.782 -1.356 -22.808 1.00 95.69 95 ALA A N 1
ATOM 772 C CA . ALA A 1 95 ? 17.910 -2.163 -21.598 1.00 95.69 95 ALA A CA 1
ATOM 773 C C . ALA A 1 95 ? 18.940 -1.565 -20.626 1.00 95.69 95 ALA A C 1
ATOM 775 O O . ALA A 1 95 ? 18.649 -1.403 -19.441 1.00 95.69 95 ALA A O 1
ATOM 776 N N . GLU A 1 96 ? 20.106 -1.145 -21.126 1.00 95.19 96 GLU A N 1
ATOM 777 C CA . GLU A 1 96 ? 21.134 -0.474 -20.324 1.00 95.19 96 GLU A CA 1
ATOM 778 C C . GLU A 1 96 ? 20.624 0.849 -19.722 1.00 95.19 96 GLU A C 1
ATOM 780 O O . GLU A 1 96 ? 20.742 1.072 -18.513 1.00 95.19 96 GLU A O 1
ATOM 785 N N . GLY A 1 97 ? 20.012 1.714 -20.539 1.00 93.38 97 GLY A N 1
ATOM 786 C CA . GLY A 1 97 ? 19.551 3.040 -20.119 1.00 93.38 97 GLY A CA 1
ATOM 787 C C . GLY A 1 97 ? 18.360 3.016 -19.157 1.00 93.38 97 GLY A C 1
ATOM 788 O O . GLY A 1 97 ? 18.260 3.862 -18.268 1.00 93.38 97 GLY A O 1
ATOM 789 N N . THR A 1 98 ? 17.472 2.033 -19.300 1.00 94.69 98 THR A N 1
ATOM 790 C CA . THR A 1 98 ? 16.254 1.897 -18.480 1.00 94.69 98 THR A CA 1
ATOM 791 C C . THR A 1 98 ? 16.412 0.904 -17.333 1.00 94.69 98 THR A C 1
ATOM 793 O O . THR A 1 98 ? 15.587 0.887 -16.418 1.00 94.69 98 THR A O 1
ATOM 796 N N . LYS A 1 99 ? 17.489 0.105 -17.344 1.00 95.12 99 LYS A N 1
ATOM 797 C CA . LYS A 1 99 ? 17.726 -1.023 -16.430 1.00 95.12 99 LYS A CA 1
ATOM 798 C C . LYS A 1 99 ? 16.589 -2.047 -16.455 1.00 95.12 99 LYS A C 1
ATOM 800 O O . LYS A 1 99 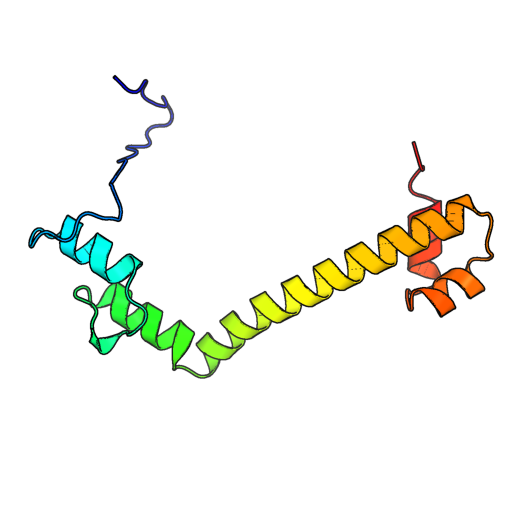? 16.249 -2.616 -15.416 1.00 95.12 99 LYS A O 1
ATOM 805 N N . LEU A 1 100 ? 15.982 -2.239 -17.622 1.00 95.31 100 LEU A N 1
ATOM 806 C CA . LEU A 1 100 ? 14.986 -3.277 -17.869 1.00 95.31 100 LEU A CA 1
ATOM 807 C C . LEU A 1 100 ? 15.656 -4.483 -18.545 1.00 95.31 100 LEU A C 1
ATOM 809 O O . LEU A 1 100 ? 16.619 -4.293 -19.290 1.00 95.31 100 LEU A O 1
ATOM 813 N N . PRO A 1 101 ? 15.179 -5.715 -18.301 1.00 95.69 101 PRO A N 1
ATOM 814 C CA . PRO A 1 101 ? 15.665 -6.895 -19.013 1.00 95.69 101 PRO A CA 1
ATOM 815 C C . PRO A 1 101 ? 15.460 -6.755 -20.523 1.00 95.69 101 PRO A C 1
ATOM 817 O O . PRO A 1 101 ? 14.445 -6.206 -20.953 1.00 95.69 101 PRO A O 1
ATOM 820 N N . ILE A 1 102 ? 16.388 -7.281 -21.326 1.00 93.62 102 ILE A N 1
ATOM 821 C CA . ILE A 1 102 ? 16.273 -7.242 -22.793 1.00 93.62 102 ILE A CA 1
ATOM 822 C C . ILE A 1 102 ? 14.993 -7.954 -23.240 1.00 93.62 102 ILE A C 1
ATOM 824 O O . ILE A 1 102 ? 14.269 -7.426 -24.075 1.00 93.62 102 ILE A O 1
ATOM 828 N N . GLU A 1 103 ? 14.6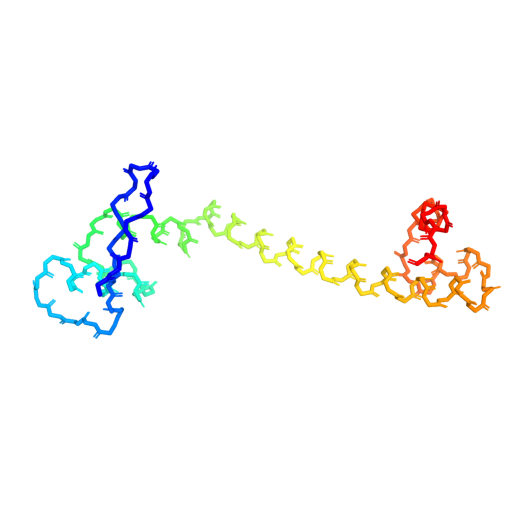47 -9.072 -22.603 1.00 94.94 103 GLU A N 1
ATOM 829 C CA . GLU A 1 103 ? 13.426 -9.833 -22.883 1.00 94.94 103 GLU A CA 1
ATOM 830 C C . GLU A 1 103 ? 12.160 -8.988 -22.657 1.00 94.94 103 GLU A C 1
ATOM 832 O O . GLU A 1 103 ? 11.178 -9.106 -23.385 1.00 94.94 103 GLU A O 1
ATOM 837 N N . TYR A 1 104 ? 12.188 -8.090 -21.666 1.00 93.44 104 TYR A N 1
ATOM 838 C CA . TYR A 1 104 ? 11.085 -7.166 -21.402 1.00 93.44 104 TYR A CA 1
ATOM 839 C C . TYR A 1 104 ? 10.991 -6.078 -22.481 1.00 93.44 104 TYR A C 1
ATOM 841 O O . TYR A 1 104 ? 9.893 -5.693 -22.871 1.00 93.44 104 TYR A O 1
ATOM 849 N N . ILE A 1 105 ? 12.128 -5.600 -22.999 1.00 95.06 105 ILE A N 1
ATOM 850 C CA . ILE A 1 105 ? 12.165 -4.656 -24.127 1.00 95.06 105 ILE A CA 1
ATOM 851 C C . ILE A 1 105 ? 11.632 -5.309 -25.409 1.00 95.06 105 ILE A C 1
ATOM 853 O O . ILE A 1 105 ? 10.851 -4.686 -26.126 1.00 95.06 105 ILE A O 1
ATOM 857 N N . GLU A 1 106 ? 11.994 -6.565 -25.673 1.00 93.31 106 GLU A N 1
ATOM 858 C CA . GLU A 1 106 ? 11.470 -7.347 -26.800 1.00 93.31 106 GLU A CA 1
ATOM 859 C C . GLU A 1 106 ? 9.948 -7.528 -26.704 1.00 93.31 106 GLU A C 1
ATOM 861 O O . GLU A 1 106 ? 9.231 -7.317 -27.684 1.00 93.31 106 GLU A O 1
ATOM 866 N N . GLU A 1 107 ? 9.433 -7.854 -25.513 1.00 93.19 107 GLU A N 1
ATOM 867 C CA . GLU A 1 107 ? 7.990 -7.952 -25.272 1.00 93.19 107 GLU A CA 1
ATOM 868 C C . GLU A 1 107 ? 7.284 -6.604 -25.489 1.00 93.19 107 GLU A C 1
ATOM 870 O O . GLU A 1 107 ? 6.210 -6.556 -26.090 1.00 93.19 107 GLU A O 1
ATOM 875 N N . LEU A 1 108 ? 7.882 -5.503 -25.022 1.00 91.19 108 LEU A N 1
ATOM 876 C CA . LEU A 1 108 ? 7.349 -4.155 -25.229 1.00 91.19 108 LEU A CA 1
ATOM 877 C C . LEU A 1 108 ? 7.312 -3.762 -26.705 1.00 91.19 108 LEU A C 1
ATOM 879 O O . LEU A 1 108 ? 6.342 -3.141 -27.122 1.00 91.19 108 LEU A O 1
ATOM 883 N N . ALA A 1 109 ? 8.328 -4.128 -27.488 1.00 89.19 109 ALA A N 1
ATOM 884 C CA . ALA A 1 109 ? 8.365 -3.867 -28.924 1.00 89.19 109 ALA A CA 1
ATOM 885 C C . ALA A 1 109 ? 7.342 -4.715 -29.704 1.00 89.19 109 ALA A C 1
ATOM 887 O O . ALA A 1 109 ? 6.834 -4.274 -30.731 1.00 89.19 109 ALA A O 1
ATOM 888 N N . GLY A 1 110 ? 7.030 -5.922 -29.215 1.00 84.00 110 GLY A N 1
ATOM 889 C CA . GLY A 1 110 ? 6.024 -6.814 -29.802 1.00 84.00 110 GLY A CA 1
ATOM 890 C C . GLY A 1 110 ? 4.572 -6.476 -29.439 1.00 84.00 110 GLY A C 1
ATOM 891 O O . GLY A 1 110 ? 3.650 -6.976 -30.083 1.00 84.00 110 GLY A O 1
ATOM 892 N N . LYS A 1 111 ? 4.345 -5.641 -28.417 1.00 75.94 111 LYS A N 1
ATOM 893 C CA . LYS A 1 111 ? 3.030 -5.067 -28.109 1.00 75.94 111 LYS A CA 1
ATOM 894 C C . LYS A 1 111 ? 2.864 -3.823 -28.969 1.00 75.94 111 LYS A C 1
ATOM 896 O O . LYS A 1 111 ? 3.416 -2.780 -28.638 1.00 75.94 111 LYS A O 1
ATOM 901 N N . ASP A 1 112 ? 2.144 -3.969 -30.077 1.00 56.53 112 ASP A N 1
ATOM 902 C CA . ASP A 1 112 ? 1.943 -2.913 -31.067 1.00 56.53 112 ASP A CA 1
ATOM 903 C C . ASP A 1 112 ? 1.731 -1.523 -30.437 1.00 56.53 112 ASP A C 1
ATOM 905 O O . ASP A 1 112 ? 0.826 -1.302 -29.627 1.00 56.53 112 ASP A O 1
ATOM 909 N N . ILE A 1 113 ? 2.576 -0.581 -30.852 1.00 56.91 113 ILE A N 1
ATOM 910 C CA . ILE A 1 113 ? 2.467 0.847 -30.564 1.00 56.91 113 ILE A CA 1
ATOM 911 C C . ILE A 1 113 ? 1.409 1.415 -31.531 1.00 56.91 113 ILE A C 1
ATOM 913 O O . ILE A 1 113 ? 1.759 1.941 -32.587 1.00 56.91 113 ILE A O 1
ATOM 917 N N . PHE A 1 114 ? 0.119 1.250 -31.220 1.00 42.66 114 PHE A N 1
ATOM 918 C CA . PHE A 1 114 ? -0.995 1.896 -31.939 1.00 42.66 114 PHE A CA 1
ATOM 919 C C . PHE A 1 114 ? -1.749 2.876 -31.043 1.00 42.66 114 PHE A C 1
ATOM 921 O O . PHE A 1 114 ? -2.094 2.496 -29.901 1.00 42.66 114 PHE A O 1
#